Protein AF-A0A9D8JW98-F1 (afdb_monomer_lite)

Secondary structure (DSSP, 8-state):
---HHHHHHHHHHHHHHHHHHHHTS-HHHHHHHT--HHHHHHHHHHHHHHTTS-SBSSSSSB--SS-HHHHHHHHHHHHH--SHHHHHHHHHHHHHHHHHHHHHHHHHHHHHHHTTT-HHHHHHHHHHHHHHHHH-GGGS---S----HHHHHHHHHHHHHTTS--

Radius of gyration: 19.13 Å; chains: 1; bounding box: 44×34×54 Å

Structure (mmCIF, N/CA/C/O backbone):
data_AF-A0A9D8JW98-F1
#
_entry.id   AF-A0A9D8JW98-F1
#
loop_
_atom_site.group_PDB
_atom_site.id
_atom_site.type_symbol
_atom_site.label_atom_id
_atom_site.label_alt_id
_atom_site.label_comp_id
_atom_site.label_asym_id
_atom_site.label_entity_id
_atom_site.label_seq_id
_atom_site.pdbx_PDB_ins_code
_atom_site.Cartn_x
_atom_site.Cartn_y
_atom_site.Cartn_z
_atom_site.occupancy
_atom_site.B_iso_or_equiv
_atom_site.auth_seq_id
_atom_site.auth_comp_id
_atom_site.auth_asym_id
_atom_site.auth_atom_id
_atom_site.pdbx_PDB_model_num
ATOM 1 N N . MET A 1 1 ? 13.557 -6.514 -30.777 1.00 49.72 1 MET A N 1
ATOM 2 C CA . MET A 1 1 ? 13.916 -5.290 -30.025 1.00 49.72 1 MET A CA 1
ATOM 3 C C . MET A 1 1 ? 12.660 -4.791 -29.315 1.00 49.72 1 MET A C 1
ATOM 5 O O . MET A 1 1 ? 11.703 -4.452 -29.993 1.00 49.72 1 MET A O 1
ATOM 9 N N . ILE A 1 2 ? 12.585 -4.893 -27.983 1.00 62.34 2 ILE A N 1
ATOM 10 C CA . ILE A 1 2 ? 11.394 -4.503 -27.200 1.00 62.34 2 ILE A CA 1
ATOM 11 C C . ILE A 1 2 ? 11.375 -2.975 -27.048 1.00 62.34 2 ILE A C 1
ATOM 13 O O . ILE A 1 2 ? 12.397 -2.411 -26.657 1.00 62.34 2 ILE A O 1
ATOM 17 N N . ASP A 1 3 ? 10.237 -2.335 -27.344 1.00 84.25 3 ASP A N 1
ATOM 18 C CA . ASP A 1 3 ? 10.025 -0.891 -27.152 1.00 84.25 3 ASP A CA 1
ATOM 19 C C . ASP A 1 3 ? 10.252 -0.464 -25.689 1.00 84.25 3 ASP A C 1
ATOM 21 O O . ASP A 1 3 ? 9.963 -1.207 -24.751 1.00 84.25 3 ASP A O 1
ATOM 25 N N . GLU A 1 4 ? 10.763 0.745 -25.479 1.00 74.44 4 GLU A N 1
ATOM 26 C CA . GLU A 1 4 ? 11.108 1.252 -24.148 1.00 74.44 4 GLU A CA 1
ATOM 27 C C . GLU A 1 4 ? 9.879 1.355 -23.245 1.00 74.44 4 GLU A C 1
ATOM 29 O O . GLU A 1 4 ? 9.929 0.911 -22.100 1.00 74.44 4 GLU A O 1
ATOM 34 N N . ARG A 1 5 ? 8.730 1.814 -23.759 1.00 81.31 5 ARG A N 1
ATOM 35 C CA . ARG A 1 5 ? 7.487 1.846 -22.965 1.00 81.31 5 ARG A CA 1
ATOM 36 C C . ARG A 1 5 ? 7.083 0.450 -22.501 1.00 81.31 5 ARG A C 1
ATOM 38 O O . ARG A 1 5 ? 6.612 0.274 -21.378 1.00 81.31 5 ARG A O 1
ATOM 45 N N . ARG A 1 6 ? 7.336 -0.559 -23.337 1.00 87.94 6 ARG A N 1
ATOM 46 C CA . ARG A 1 6 ? 7.079 -1.961 -23.006 1.00 87.94 6 ARG A CA 1
ATOM 47 C C . ARG A 1 6 ? 8.012 -2.471 -21.903 1.00 87.94 6 ARG A C 1
ATOM 49 O O . ARG A 1 6 ? 7.551 -3.226 -21.056 1.00 87.94 6 ARG A O 1
ATOM 56 N N . LYS A 1 7 ? 9.276 -2.032 -21.840 1.00 86.81 7 LYS A N 1
ATOM 57 C CA . LYS A 1 7 ? 10.196 -2.394 -20.739 1.00 86.81 7 LYS A CA 1
ATOM 58 C C . LYS A 1 7 ? 9.737 -1.840 -19.389 1.00 86.81 7 LYS A C 1
ATOM 60 O O . LYS A 1 7 ? 9.754 -2.570 -18.402 1.00 86.81 7 LYS A O 1
ATOM 65 N N . TRP A 1 8 ? 9.279 -0.587 -19.358 1.00 86.12 8 TRP A N 1
ATOM 66 C CA . TRP A 1 8 ? 8.715 0.021 -18.146 1.00 86.12 8 TRP A CA 1
ATOM 67 C C . TRP A 1 8 ? 7.493 -0.749 -17.654 1.00 86.12 8 TRP A C 1
ATOM 69 O O . TRP A 1 8 ? 7.434 -1.128 -16.486 1.00 86.12 8 TRP A O 1
ATOM 79 N N . GLY A 1 9 ? 6.563 -1.039 -18.569 1.00 91.06 9 GLY A N 1
ATOM 80 C CA . GLY A 1 9 ? 5.372 -1.823 -18.258 1.00 91.06 9 GLY A CA 1
ATOM 81 C C . GLY A 1 9 ? 5.709 -3.205 -17.698 1.00 91.06 9 GLY A C 1
ATOM 82 O O . GLY A 1 9 ? 5.101 -3.621 -16.720 1.00 91.06 9 GLY A O 1
ATOM 83 N N . VAL A 1 10 ? 6.715 -3.889 -18.254 1.00 93.25 10 VAL A N 1
ATOM 84 C CA . VAL A 1 10 ? 7.159 -5.203 -17.758 1.00 93.25 10 VAL A CA 1
ATOM 85 C C . VAL A 1 10 ? 7.738 -5.117 -16.345 1.00 93.25 10 VAL A C 1
ATOM 87 O O . VAL A 1 10 ? 7.376 -5.937 -15.507 1.00 93.25 10 VAL A O 1
ATOM 90 N N . ILE A 1 11 ? 8.598 -4.137 -16.052 1.00 91.19 11 ILE A N 1
ATOM 91 C CA . ILE A 1 11 ? 9.191 -3.976 -14.711 1.00 91.19 11 ILE A CA 1
ATOM 92 C C . ILE A 1 11 ? 8.119 -3.646 -13.672 1.00 91.19 11 ILE A C 1
ATOM 94 O O . ILE A 1 11 ? 8.107 -4.241 -12.597 1.00 91.19 11 ILE A O 1
ATOM 98 N N . ILE A 1 12 ? 7.195 -2.746 -14.011 1.00 92.88 12 ILE A N 1
ATOM 99 C CA . ILE A 1 12 ? 6.061 -2.388 -13.157 1.00 92.88 12 ILE A CA 1
ATOM 100 C C . ILE A 1 12 ? 5.175 -3.608 -12.899 1.00 92.88 12 ILE A C 1
ATOM 102 O O . ILE A 1 12 ? 4.890 -3.922 -11.746 1.00 92.88 12 ILE A O 1
ATOM 106 N N . ALA A 1 13 ? 4.780 -4.327 -13.953 1.00 94.31 13 ALA A N 1
ATOM 107 C CA . ALA A 1 13 ? 3.923 -5.499 -13.832 1.00 94.31 13 ALA A CA 1
ATOM 108 C C . ALA A 1 13 ? 4.589 -6.606 -13.007 1.00 94.31 13 ALA A C 1
ATOM 110 O O . ALA A 1 13 ? 3.947 -7.186 -12.136 1.00 94.31 13 ALA A O 1
ATOM 111 N N . ALA A 1 14 ? 5.879 -6.868 -13.230 1.00 94.56 14 ALA A N 1
ATOM 112 C CA . ALA A 1 14 ? 6.632 -7.852 -12.462 1.00 94.56 14 ALA A CA 1
ATOM 113 C C . ALA A 1 14 ? 6.787 -7.435 -10.989 1.00 94.56 14 ALA A C 1
ATOM 115 O O . ALA A 1 14 ? 6.555 -8.247 -10.097 1.00 94.56 14 ALA A O 1
ATOM 116 N N . GLY A 1 15 ? 7.123 -6.169 -10.718 1.00 91.44 15 GLY A N 1
ATOM 117 C CA . GLY A 1 15 ? 7.254 -5.644 -9.356 1.00 91.44 15 GLY A CA 1
ATOM 118 C C . GLY A 1 15 ? 5.934 -5.647 -8.581 1.00 91.44 15 GLY A C 1
ATOM 119 O O . GLY A 1 15 ? 5.926 -5.970 -7.390 1.00 91.44 15 GLY A O 1
ATOM 120 N N . LEU A 1 16 ? 4.821 -5.344 -9.260 1.00 93.88 16 LEU A N 1
ATOM 121 C CA . LEU A 1 16 ? 3.474 -5.457 -8.705 1.00 93.88 16 LEU A CA 1
ATOM 122 C C . LEU A 1 16 ? 3.119 -6.922 -8.438 1.00 93.88 16 LEU A C 1
ATOM 124 O O . LEU A 1 16 ? 2.692 -7.245 -7.337 1.00 93.88 16 LEU A O 1
ATOM 128 N N . ALA A 1 17 ? 3.337 -7.814 -9.408 1.00 94.94 17 ALA A N 1
ATOM 129 C CA . ALA A 1 17 ? 3.010 -9.232 -9.277 1.00 94.94 17 ALA A CA 1
ATOM 130 C C . ALA A 1 17 ? 3.720 -9.875 -8.080 1.00 94.94 17 ALA A C 1
ATOM 132 O O . ALA A 1 17 ? 3.074 -10.548 -7.285 1.00 94.94 17 ALA A O 1
ATOM 133 N N . VAL A 1 18 ? 5.020 -9.614 -7.898 1.00 92.19 18 VAL A N 1
ATOM 134 C CA . VAL A 1 18 ? 5.777 -10.118 -6.739 1.00 92.19 18 VAL A CA 1
ATOM 135 C C . VAL A 1 18 ? 5.163 -9.639 -5.421 1.00 92.19 18 VAL A C 1
ATOM 137 O O . VAL A 1 18 ? 4.968 -10.439 -4.509 1.00 92.19 18 VAL A O 1
ATOM 140 N N . ARG A 1 19 ? 4.808 -8.354 -5.316 1.00 90.62 19 ARG A N 1
ATOM 141 C CA . ARG A 1 19 ? 4.200 -7.804 -4.095 1.00 90.62 19 ARG A CA 1
ATOM 142 C C . ARG A 1 19 ? 2.800 -8.333 -3.842 1.00 90.62 19 ARG A C 1
ATOM 144 O O . ARG A 1 19 ? 2.470 -8.585 -2.693 1.00 90.62 19 ARG A O 1
ATOM 151 N N . LEU A 1 20 ? 1.998 -8.527 -4.886 1.00 94.25 20 LEU A N 1
ATOM 152 C CA . LEU A 1 20 ? 0.676 -9.135 -4.754 1.00 94.25 20 LEU A CA 1
ATOM 153 C C . LEU A 1 20 ? 0.784 -10.596 -4.314 1.00 94.25 20 LEU A C 1
ATOM 155 O O . LEU A 1 20 ? 0.025 -11.017 -3.454 1.00 94.25 20 LEU A O 1
ATOM 159 N N . ILE A 1 21 ? 1.758 -11.352 -4.828 1.00 93.94 21 ILE A N 1
ATOM 160 C CA . ILE A 1 21 ? 2.016 -12.717 -4.351 1.00 93.94 21 ILE A CA 1
ATOM 161 C C . ILE A 1 21 ? 2.336 -12.699 -2.853 1.00 93.94 21 ILE A C 1
ATOM 163 O O . ILE A 1 21 ? 1.739 -13.464 -2.104 1.00 93.94 21 ILE A O 1
ATOM 167 N N . ILE A 1 22 ? 3.223 -11.800 -2.408 1.00 91.19 22 ILE A N 1
ATOM 168 C CA . ILE A 1 22 ? 3.567 -11.662 -0.986 1.00 91.19 22 ILE A CA 1
ATOM 169 C C . ILE A 1 22 ? 2.342 -11.246 -0.169 1.00 91.19 22 ILE A C 1
ATOM 171 O O . ILE A 1 22 ? 2.027 -11.912 0.807 1.00 91.19 22 ILE A O 1
ATOM 175 N N . ALA A 1 23 ? 1.619 -10.202 -0.585 1.00 92.75 23 ALA A N 1
ATOM 176 C CA . ALA A 1 23 ? 0.467 -9.640 0.123 1.00 92.75 23 ALA A CA 1
ATOM 177 C C . ALA A 1 23 ? -0.669 -10.645 0.357 1.00 92.75 23 ALA A C 1
ATOM 179 O O . ALA A 1 23 ? -1.509 -10.410 1.221 1.00 92.75 23 ALA A O 1
ATOM 180 N N . TRP A 1 24 ? -0.697 -11.746 -0.396 1.00 95.44 24 TRP A N 1
ATOM 181 C CA . TRP A 1 24 ? -1.703 -12.805 -0.315 1.00 95.44 24 TRP A CA 1
ATOM 182 C C . TRP A 1 24 ? -1.170 -14.132 0.246 1.00 95.44 24 TRP A C 1
ATOM 184 O O . TRP A 1 24 ? -1.885 -15.133 0.241 1.00 95.44 24 TRP A O 1
ATOM 194 N N . LEU A 1 25 ? 0.055 -14.147 0.784 1.00 92.94 25 LEU A N 1
ATOM 195 C CA . LEU A 1 25 ? 0.538 -15.255 1.610 1.00 92.94 25 LEU A CA 1
ATOM 196 C C . LEU A 1 25 ? -0.288 -15.379 2.900 1.00 92.94 25 LEU A C 1
ATOM 198 O O . LEU A 1 25 ? -0.854 -14.387 3.355 1.00 92.94 25 LEU A O 1
ATOM 202 N N . PRO A 1 26 ? -0.337 -16.565 3.534 1.00 90.94 26 PRO A N 1
ATOM 203 C CA . PRO A 1 26 ? -1.051 -16.740 4.793 1.00 90.94 26 PRO A CA 1
ATOM 204 C C . PRO A 1 26 ? -0.634 -15.698 5.835 1.00 90.94 26 PRO A C 1
ATOM 206 O O . PRO A 1 26 ? 0.556 -15.421 6.001 1.00 90.94 26 PRO A O 1
ATOM 209 N N . VAL A 1 27 ? -1.603 -15.161 6.581 1.00 85.44 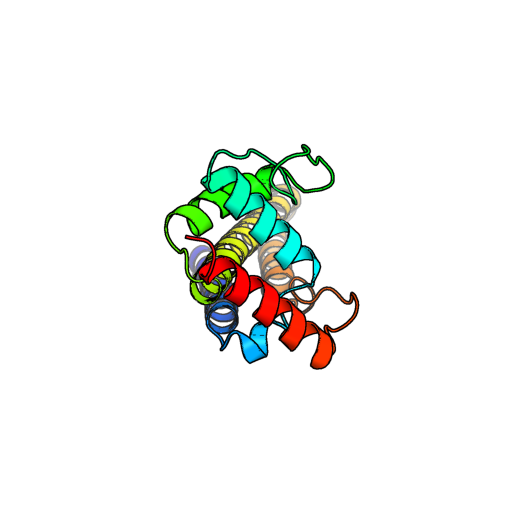27 VAL A N 1
ATOM 210 C CA . VAL A 1 27 ? -1.348 -14.136 7.608 1.00 85.44 27 VAL A CA 1
ATOM 211 C C . VAL A 1 27 ? -0.324 -14.617 8.646 1.00 85.44 27 VAL A C 1
ATOM 213 O O . VAL A 1 27 ? 0.522 -13.845 9.081 1.00 85.44 27 VAL A O 1
ATOM 216 N N . THR A 1 28 ? -0.294 -15.917 8.948 1.00 83.75 28 THR A N 1
ATOM 217 C CA . THR A 1 28 ? 0.723 -16.550 9.810 1.00 83.75 28 TH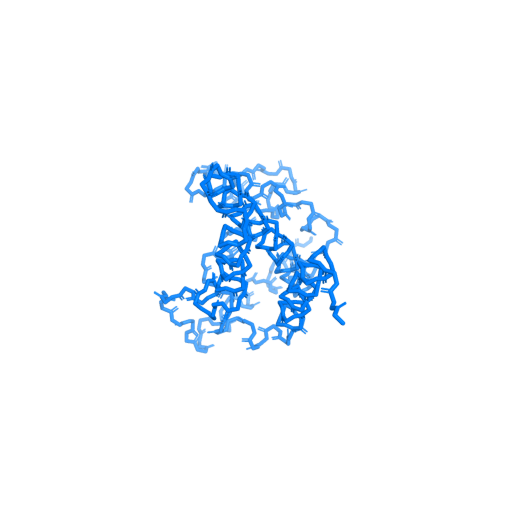R A CA 1
ATOM 218 C C . THR A 1 28 ? 2.156 -16.390 9.300 1.00 83.75 28 THR A C 1
ATOM 220 O O . THR A 1 28 ? 3.092 -16.401 10.088 1.00 83.75 28 THR A O 1
ATOM 223 N N . THR A 1 29 ? 2.348 -16.250 7.989 1.00 85.75 29 THR A N 1
ATOM 224 C CA . THR A 1 29 ? 3.647 -15.957 7.375 1.00 85.75 29 THR A CA 1
ATOM 225 C C . THR A 1 29 ? 3.894 -14.452 7.306 1.00 85.75 29 THR A C 1
ATOM 227 O O . THR A 1 29 ? 5.022 -14.013 7.530 1.00 85.75 29 THR A O 1
ATOM 230 N N . LEU A 1 30 ? 2.849 -13.668 7.021 1.00 86.00 30 LEU A N 1
ATOM 231 C CA . LEU A 1 30 ? 2.923 -12.213 6.884 1.00 86.00 30 LEU A CA 1
ATOM 232 C C . LEU A 1 30 ? 3.290 -11.505 8.187 1.00 86.00 30 LEU A C 1
ATOM 234 O O . LEU A 1 30 ? 4.109 -10.594 8.148 1.00 86.00 30 LEU A O 1
ATOM 238 N N . ILE A 1 31 ? 2.711 -11.912 9.319 1.00 84.44 31 ILE A N 1
ATOM 239 C CA . ILE A 1 31 ? 2.958 -11.284 10.626 1.00 84.44 31 ILE A CA 1
ATOM 240 C C . ILE A 1 31 ? 4.460 -11.242 10.962 1.00 84.44 31 ILE A C 1
ATOM 242 O O . ILE A 1 31 ? 4.988 -10.150 11.125 1.00 84.44 31 ILE A O 1
ATOM 246 N N . PRO A 1 32 ? 5.194 -12.369 10.979 1.00 80.12 32 PRO A N 1
ATOM 247 C CA . PRO A 1 32 ? 6.607 -12.342 11.362 1.00 80.12 32 PRO A CA 1
ATOM 248 C C . PRO A 1 32 ? 7.560 -11.747 10.308 1.00 80.12 32 PRO A C 1
ATOM 250 O O . PRO A 1 32 ? 8.701 -11.426 10.639 1.00 80.12 32 PRO A O 1
ATOM 253 N N . HIS A 1 33 ? 7.146 -11.620 9.040 1.00 79.56 33 HIS A N 1
ATOM 254 C CA . HIS A 1 33 ? 8.070 -11.293 7.938 1.00 79.56 33 HIS A CA 1
ATOM 255 C C . HIS A 1 33 ? 7.743 -10.016 7.161 1.00 79.56 33 HIS A C 1
ATOM 257 O O . HIS A 1 33 ? 8.575 -9.559 6.376 1.00 79.56 33 HIS A O 1
ATOM 263 N N . THR A 1 34 ? 6.528 -9.485 7.268 1.00 82.00 34 THR A N 1
ATOM 264 C CA . THR A 1 34 ? 6.036 -8.436 6.356 1.00 82.00 34 THR A CA 1
ATOM 265 C C . THR A 1 34 ? 5.197 -7.378 7.061 1.00 82.00 34 THR A C 1
ATOM 267 O O . THR A 1 34 ? 5.285 -6.210 6.695 1.00 82.00 34 THR A O 1
ATOM 270 N N . LEU A 1 35 ? 4.394 -7.750 8.059 1.00 82.44 35 LEU A N 1
ATOM 271 C CA . LEU A 1 35 ? 3.624 -6.796 8.853 1.00 82.44 35 LEU A CA 1
ATOM 272 C C . LEU A 1 35 ? 4.446 -6.360 10.072 1.00 82.44 35 LEU A C 1
ATOM 274 O O . LEU A 1 35 ? 4.664 -7.174 10.963 1.00 82.44 35 LEU A O 1
ATOM 278 N N . PRO A 1 36 ? 4.895 -5.097 10.148 1.00 80.31 36 PRO A N 1
ATOM 279 C CA . PRO A 1 36 ? 5.526 -4.592 11.361 1.00 80.31 36 PRO A CA 1
ATOM 280 C C . PRO A 1 36 ? 4.494 -4.465 12.488 1.00 80.31 36 PRO A C 1
ATOM 282 O O . PRO A 1 36 ? 3.315 -4.226 12.218 1.00 80.31 36 PRO A O 1
ATOM 285 N N . ASP A 1 37 ? 4.940 -4.523 13.744 1.00 76.31 37 ASP A N 1
ATOM 286 C CA . ASP A 1 37 ? 4.073 -4.345 14.922 1.00 76.31 37 ASP A CA 1
ATOM 287 C C . ASP A 1 37 ? 3.231 -3.065 14.861 1.00 76.31 37 ASP A C 1
ATOM 289 O O . ASP A 1 37 ? 2.035 -3.059 15.171 1.00 76.31 37 ASP A O 1
ATOM 293 N N . ASP A 1 38 ? 3.830 -1.981 14.370 1.00 81.94 38 ASP A N 1
ATOM 294 C CA . ASP A 1 38 ? 3.156 -0.694 14.232 1.00 81.94 38 ASP A CA 1
ATOM 295 C C . ASP A 1 38 ? 1.952 -0.759 13.279 1.00 81.94 38 ASP A C 1
ATOM 297 O O . ASP A 1 38 ? 1.014 0.025 13.433 1.00 81.94 38 ASP A O 1
ATOM 301 N N . ALA A 1 39 ? 1.903 -1.706 12.331 1.00 87.44 39 ALA A N 1
ATOM 302 C CA . ALA A 1 39 ? 0.759 -1.869 11.431 1.00 87.44 39 ALA A CA 1
ATOM 303 C C . ALA A 1 39 ? -0.540 -2.139 12.206 1.00 87.44 39 ALA A C 1
ATOM 305 O O . ALA A 1 39 ? -1.595 -1.617 11.840 1.00 87.44 39 ALA A O 1
ATOM 306 N N . PHE A 1 40 ? -0.473 -2.870 13.322 1.00 87.94 40 PHE A N 1
ATOM 307 C CA . PHE A 1 40 ? -1.649 -3.151 14.144 1.00 87.94 40 PHE A CA 1
ATOM 308 C C . PHE A 1 40 ? -2.186 -1.900 14.841 1.00 87.94 40 PHE A C 1
ATOM 310 O O . PHE A 1 40 ? -3.400 -1.760 14.992 1.00 87.94 40 PHE A O 1
ATOM 317 N N . ILE A 1 41 ? -1.314 -0.949 15.193 1.00 88.62 41 ILE A N 1
ATOM 318 C CA . ILE A 1 41 ? -1.742 0.358 15.709 1.00 88.62 41 ILE A CA 1
ATOM 319 C C . ILE A 1 41 ? -2.553 1.096 14.638 1.00 88.62 41 ILE A C 1
ATOM 321 O O . ILE A 1 41 ? -3.634 1.614 14.929 1.00 88.62 41 ILE A O 1
ATOM 325 N N . TYR A 1 42 ? -2.092 1.077 13.383 1.00 92.25 42 TYR A N 1
ATOM 326 C CA . TYR A 1 42 ? -2.845 1.648 12.265 1.00 92.25 42 TYR A CA 1
ATOM 327 C C . TYR A 1 42 ? -4.178 0.937 12.034 1.00 92.25 42 TYR A C 1
ATOM 329 O O . TYR A 1 42 ? -5.166 1.611 11.760 1.00 92.25 42 TYR A O 1
ATOM 337 N N . PHE A 1 43 ? -4.240 -0.389 12.176 1.00 92.94 43 PHE A N 1
ATOM 338 C CA . PHE A 1 43 ? -5.482 -1.150 11.998 1.00 92.94 43 PHE A CA 1
ATOM 339 C C . PHE A 1 43 ? -6.544 -0.767 13.032 1.00 92.94 43 PHE A C 1
ATOM 341 O O . PHE A 1 43 ? -7.709 -0.581 12.679 1.00 92.94 43 PHE A O 1
ATOM 348 N N . VAL A 1 44 ? -6.145 -0.586 14.296 1.00 91.88 44 VAL A N 1
ATOM 349 C CA . VAL A 1 44 ? -7.048 -0.126 15.363 1.00 91.88 44 VAL A CA 1
ATOM 350 C C . VAL A 1 44 ? -7.545 1.292 15.081 1.00 91.88 44 VAL A C 1
ATOM 352 O O . VAL A 1 44 ? -8.752 1.528 15.076 1.00 91.88 44 VAL A O 1
ATOM 355 N N . ILE A 1 45 ? -6.637 2.226 14.777 1.00 93.19 45 ILE A N 1
ATOM 356 C CA . ILE A 1 45 ? -7.001 3.620 14.479 1.00 93.19 45 ILE A CA 1
ATOM 357 C C . ILE A 1 45 ? -7.935 3.685 13.264 1.00 93.19 45 ILE A C 1
ATOM 359 O O . ILE A 1 45 ? -8.950 4.376 13.293 1.00 93.19 45 ILE A O 1
ATOM 363 N N . ALA A 1 46 ? -7.632 2.937 12.205 1.00 94.31 46 ALA A N 1
ATOM 364 C CA . ALA A 1 46 ? -8.436 2.877 10.992 1.00 94.31 46 ALA A CA 1
ATOM 365 C C . ALA A 1 46 ? -9.846 2.329 11.248 1.00 94.31 46 ALA A C 1
ATOM 367 O O . ALA A 1 46 ? -10.820 2.887 10.740 1.00 94.31 46 ALA A O 1
ATOM 368 N N . ARG A 1 47 ? -9.966 1.282 12.075 1.00 93.00 47 ARG A N 1
ATOM 369 C CA . ARG A 1 47 ? -11.255 0.735 12.521 1.00 93.00 47 ARG A CA 1
ATOM 370 C C . ARG A 1 47 ? -12.054 1.768 13.317 1.00 93.00 47 ARG A C 1
ATOM 372 O O . ARG A 1 47 ? -13.238 1.948 13.048 1.00 93.00 47 ARG A O 1
ATOM 379 N N . ASN A 1 48 ? -11.414 2.486 14.237 1.00 94.00 48 ASN A N 1
ATOM 380 C CA . ASN A 1 48 ? -12.067 3.522 15.041 1.00 94.00 48 ASN A CA 1
ATOM 381 C C . ASN A 1 48 ? -12.540 4.706 14.184 1.00 94.00 48 ASN A C 1
ATOM 383 O O . ASN A 1 48 ? -13.675 5.161 14.335 1.00 94.00 48 ASN A O 1
ATOM 387 N N . ILE A 1 49 ? -11.732 5.141 13.211 1.00 94.50 49 ILE A N 1
ATOM 388 C CA . ILE A 1 49 ? -12.139 6.145 12.219 1.00 94.50 49 ILE A CA 1
ATOM 389 C C . ILE A 1 49 ? -13.351 5.641 11.422 1.00 94.50 49 ILE A C 1
ATOM 391 O O . ILE A 1 49 ? -14.341 6.361 11.296 1.00 94.50 49 ILE A O 1
ATOM 395 N N . ALA A 1 50 ? -13.310 4.401 10.925 1.00 94.00 50 ALA A N 1
ATOM 396 C CA . ALA A 1 50 ? -14.404 3.786 10.170 1.00 94.00 50 ALA A CA 1
ATOM 397 C C . ALA A 1 50 ? -15.699 3.613 10.988 1.00 94.00 50 ALA A C 1
ATOM 399 O O . ALA A 1 50 ? -16.793 3.616 10.418 1.00 94.00 50 ALA A O 1
ATOM 400 N N . ALA A 1 51 ? -15.581 3.474 12.310 1.00 92.69 51 ALA A N 1
ATOM 401 C CA . ALA A 1 51 ? -16.692 3.411 13.256 1.00 92.69 51 ALA A CA 1
ATOM 402 C C . ALA A 1 51 ? -17.219 4.797 13.680 1.00 92.69 51 ALA A C 1
ATOM 404 O O . ALA A 1 51 ? -18.199 4.876 14.415 1.00 92.69 51 ALA A O 1
ATOM 405 N N . GLY A 1 52 ? -16.593 5.891 13.231 1.00 93.69 52 GLY A N 1
ATOM 406 C CA . GLY A 1 52 ? -16.976 7.255 13.607 1.00 93.69 52 GLY A CA 1
ATOM 407 C C . GLY A 1 52 ? -16.451 7.711 14.973 1.00 93.69 52 GLY A C 1
ATOM 408 O O . GLY A 1 52 ? -16.803 8.798 15.420 1.00 93.69 52 GLY A O 1
ATOM 409 N N . LEU A 1 53 ? -15.575 6.931 15.616 1.00 92.50 53 LEU A N 1
ATOM 410 C CA . LEU A 1 53 ? -14.926 7.268 16.893 1.00 92.50 53 LEU A CA 1
ATOM 411 C C . LEU A 1 53 ? -13.734 8.227 16.719 1.00 92.50 53 LEU A C 1
ATOM 413 O O . LEU A 1 53 ? -13.090 8.618 17.691 1.00 92.50 53 LEU A O 1
ATOM 417 N N . GLY A 1 54 ? -13.423 8.599 15.475 1.00 92.62 54 GLY A N 1
ATOM 418 C CA . GLY A 1 54 ? -12.293 9.455 15.134 1.00 92.62 54 GLY A CA 1
ATOM 419 C C . GLY A 1 54 ? -10.945 8.742 15.242 1.00 92.62 54 GLY A C 1
ATOM 420 O O . GLY A 1 54 ? -10.857 7.521 15.358 1.00 92.62 54 GLY A O 1
ATOM 421 N N . ALA A 1 55 ? -9.869 9.524 15.165 1.00 93.81 55 ALA A N 1
ATOM 422 C CA . ALA A 1 55 ? -8.506 9.022 15.273 1.00 93.81 55 ALA A CA 1
ATOM 423 C C . ALA A 1 55 ? -8.144 8.740 16.738 1.00 93.81 55 ALA A C 1
ATOM 425 O O . ALA A 1 55 ? -7.522 9.564 17.406 1.00 93.81 55 ALA A O 1
ATOM 426 N N . THR A 1 56 ? -8.568 7.587 17.243 1.00 93.25 56 THR A N 1
ATOM 427 C CA . THR A 1 56 ? -8.377 7.151 18.631 1.00 93.25 56 THR A CA 1
ATOM 428 C C . THR A 1 56 ? -7.804 5.737 18.654 1.00 93.25 56 THR A C 1
ATOM 430 O O . THR A 1 56 ? -7.998 4.967 17.713 1.00 93.25 56 THR A O 1
ATOM 433 N N . PHE A 1 57 ? -7.089 5.377 19.721 1.00 88.56 57 PHE A N 1
ATOM 434 C CA . PHE A 1 57 ? -6.646 3.991 19.937 1.00 88.56 57 PHE A CA 1
ATOM 435 C C . PHE A 1 57 ? -7.583 3.252 20.900 1.00 88.56 57 PHE A C 1
ATOM 437 O O . PHE A 1 57 ? -7.964 2.115 20.651 1.00 88.56 57 PHE A O 1
ATOM 444 N N . ASP A 1 58 ? -8.003 3.931 21.967 1.00 88.00 58 ASP A N 1
ATOM 445 C CA . ASP A 1 58 ? -8.916 3.432 23.001 1.00 88.00 58 ASP A CA 1
ATOM 446 C C . ASP A 1 58 ? -10.400 3.735 22.713 1.00 88.00 58 ASP A C 1
ATOM 448 O O . ASP A 1 58 ? -11.262 3.390 23.515 1.00 88.00 58 ASP A O 1
ATOM 452 N N . GLY A 1 59 ? -10.707 4.403 21.595 1.00 88.38 59 GLY A N 1
ATOM 453 C CA . GLY A 1 59 ? -12.063 4.844 21.257 1.00 88.38 59 GLY A CA 1
ATOM 454 C C . GLY A 1 59 ? -12.506 6.144 21.938 1.00 88.38 59 GLY A C 1
ATOM 455 O O . GLY A 1 59 ? -13.600 6.622 21.651 1.00 88.38 59 GLY A O 1
ATOM 456 N N . VAL A 1 60 ? -11.686 6.732 22.820 1.00 89.81 60 VAL A N 1
ATOM 457 C CA . VAL A 1 60 ? -12.081 7.870 23.669 1.00 89.81 60 VAL A CA 1
ATOM 458 C C . VAL A 1 60 ? -11.174 9.074 23.457 1.00 89.81 60 VAL A C 1
ATOM 460 O O . VAL A 1 60 ? -11.656 10.186 23.239 1.00 89.81 60 VAL A O 1
ATOM 463 N N . LYS A 1 61 ? -9.855 8.884 23.533 1.00 90.62 61 LYS A N 1
ATOM 464 C CA . LYS A 1 61 ? -8.886 9.979 23.467 1.00 90.62 61 LYS A CA 1
ATOM 465 C C . LYS A 1 61 ? -8.325 10.117 22.052 1.00 90.62 61 LYS A C 1
ATOM 467 O O . LYS A 1 61 ? -7.778 9.143 21.524 1.00 90.62 61 LYS A O 1
ATOM 472 N N . PRO A 1 62 ? -8.395 11.317 21.443 1.00 91.06 62 PRO A N 1
ATOM 473 C CA . PRO A 1 62 ? -7.728 11.579 20.175 1.00 91.06 62 PRO A CA 1
ATOM 474 C C . PRO A 1 62 ? -6.224 11.311 20.274 1.00 91.06 62 PRO A C 1
ATOM 476 O O . PRO A 1 62 ? -5.573 11.725 21.234 1.00 91.06 62 PRO A O 1
ATOM 479 N N . THR A 1 63 ? -5.675 10.644 19.265 1.00 91.50 63 THR A N 1
ATOM 480 C CA . THR A 1 63 ? -4.233 10.472 19.069 1.00 91.50 63 THR A CA 1
ATOM 481 C C . THR A 1 63 ? -3.774 11.267 17.849 1.00 91.50 63 THR A C 1
ATOM 483 O O . THR A 1 63 ? -4.568 11.604 16.975 1.00 91.50 63 THR A O 1
ATOM 486 N N . ASN A 1 64 ? -2.488 11.601 17.797 1.00 88.31 64 ASN A N 1
ATOM 487 C CA . ASN A 1 64 ? -1.836 12.275 16.672 1.00 88.31 64 ASN A CA 1
ATOM 488 C C . ASN A 1 64 ? -0.482 11.639 16.297 1.00 88.31 64 ASN A C 1
ATOM 490 O O . ASN A 1 64 ? 0.173 12.103 15.369 1.00 88.31 64 ASN A O 1
ATOM 494 N N . GLY A 1 65 ? -0.068 10.570 16.988 1.00 86.50 65 GLY A N 1
ATOM 495 C CA . GLY A 1 65 ? 1.213 9.884 16.786 1.00 86.50 65 GLY A CA 1
ATOM 496 C C . GLY A 1 65 ? 1.212 8.892 15.620 1.00 86.50 65 GLY A C 1
ATOM 497 O O . GLY A 1 65 ? 1.762 7.805 15.747 1.00 86.50 65 GLY A O 1
ATOM 498 N N . PHE A 1 66 ? 0.543 9.215 14.515 1.00 90.06 66 PHE A N 1
ATOM 499 C CA . PHE A 1 66 ? 0.417 8.351 13.338 1.00 90.06 66 PHE A CA 1
ATOM 500 C C . PHE A 1 66 ? 0.425 9.188 12.056 1.00 90.06 66 PHE A C 1
ATOM 502 O O . PHE A 1 66 ? 0.196 10.394 12.097 1.00 90.06 66 PHE A O 1
ATOM 509 N N . HIS A 1 67 ? 0.650 8.555 10.904 1.00 92.81 67 HIS A N 1
ATOM 510 C CA . HIS A 1 67 ? 0.589 9.219 9.600 1.00 92.81 67 HIS A CA 1
ATOM 511 C C . HIS A 1 67 ? -0.873 9.389 9.142 1.00 92.81 67 HIS A C 1
ATOM 513 O O . HIS A 1 67 ? -1.499 8.392 8.757 1.00 92.81 67 HIS A O 1
ATOM 519 N N . PRO A 1 68 ? 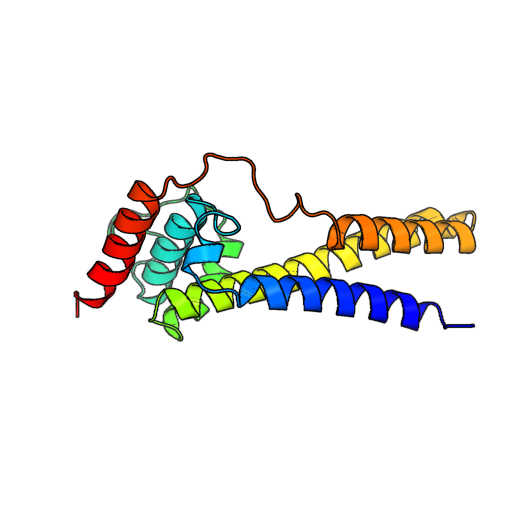-1.438 10.617 9.123 1.00 93.00 68 PRO A N 1
ATOM 520 C CA . PRO A 1 68 ? -2.880 10.792 8.945 1.00 93.00 68 PRO A CA 1
ATOM 521 C C . PRO A 1 68 ? -3.391 10.353 7.577 1.00 93.00 68 PRO A C 1
ATOM 523 O O . PRO A 1 68 ? -4.427 9.699 7.486 1.00 93.00 68 PRO A O 1
ATOM 526 N N . LEU A 1 69 ? -2.635 10.652 6.515 1.00 94.12 69 LEU A N 1
ATOM 527 C CA . LEU A 1 69 ? -2.995 10.258 5.154 1.00 94.12 69 LEU A CA 1
ATOM 528 C C . LEU A 1 69 ? -3.108 8.735 5.021 1.00 94.12 69 LEU A C 1
ATOM 530 O O . LEU A 1 69 ? -4.067 8.241 4.439 1.00 94.12 69 LEU A O 1
ATOM 534 N N . TRP A 1 70 ? -2.158 7.993 5.592 1.00 94.56 70 TRP A N 1
ATOM 535 C CA . TRP A 1 70 ? -2.168 6.535 5.529 1.00 94.56 70 TRP A CA 1
ATOM 536 C C . TRP A 1 70 ? -3.354 5.942 6.294 1.00 94.56 70 TRP A C 1
ATOM 538 O O . TRP A 1 70 ? -4.081 5.122 5.741 1.00 94.56 70 TRP A O 1
ATOM 548 N N . ALA A 1 71 ? -3.612 6.410 7.519 1.00 93.38 71 ALA A N 1
ATOM 549 C CA . ALA A 1 71 ? -4.755 5.953 8.310 1.00 93.38 71 ALA A CA 1
ATOM 550 C C . ALA A 1 71 ? -6.100 6.225 7.613 1.00 93.38 71 ALA A C 1
ATOM 552 O O . ALA A 1 71 ? -6.978 5.364 7.616 1.00 93.38 71 ALA A O 1
ATOM 553 N N . LEU A 1 72 ? -6.251 7.389 6.972 1.00 94.00 72 LEU A N 1
ATOM 554 C CA . LEU A 1 72 ? -7.450 7.724 6.199 1.00 94.00 72 LEU A CA 1
ATOM 555 C C . LEU A 1 72 ? -7.611 6.850 4.953 1.00 94.00 72 LEU A C 1
ATOM 557 O O . LEU A 1 72 ? -8.733 6.480 4.622 1.00 94.00 72 LEU A O 1
ATOM 561 N N . LEU A 1 73 ? -6.516 6.501 4.274 1.00 96.19 73 LEU A N 1
ATOM 562 C CA . LEU A 1 73 ? -6.557 5.626 3.101 1.00 96.19 73 LEU A CA 1
ATOM 563 C C . LEU A 1 73 ? -6.975 4.195 3.451 1.00 96.19 73 LEU A C 1
ATOM 565 O O . LEU A 1 73 ? -7.712 3.575 2.687 1.00 96.19 73 LEU A O 1
ATOM 569 N N . ILE A 1 74 ? -6.534 3.673 4.599 1.00 96.06 74 ILE A N 1
ATOM 570 C CA . ILE A 1 74 ? -6.872 2.307 5.017 1.00 96.06 74 ILE A CA 1
ATOM 571 C C . ILE A 1 74 ? -8.193 2.222 5.799 1.00 96.06 74 ILE A C 1
ATOM 573 O O . ILE A 1 74 ? -8.782 1.149 5.857 1.00 96.06 74 ILE A O 1
ATOM 577 N N . ALA A 1 75 ? -8.708 3.315 6.375 1.00 95.44 75 ALA A N 1
ATOM 578 C CA . ALA A 1 75 ? -9.969 3.304 7.130 1.00 95.44 75 ALA A CA 1
ATOM 579 C C . ALA A 1 75 ? -11.170 2.719 6.349 1.00 95.44 75 ALA A C 1
ATOM 581 O O . ALA A 1 75 ? -11.871 1.870 6.905 1.00 95.44 75 ALA A O 1
ATOM 582 N N . PRO A 1 76 ? -11.396 3.047 5.060 1.00 95.81 76 PRO A N 1
ATOM 583 C CA . PRO A 1 76 ? -12.450 2.414 4.270 1.00 95.81 76 PRO A CA 1
ATOM 584 C C . PRO A 1 76 ? -12.315 0.890 4.178 1.00 95.81 76 PRO A C 1
ATOM 586 O O . PRO A 1 76 ? -13.327 0.196 4.164 1.00 95.81 76 PRO A O 1
ATOM 589 N N . ILE A 1 77 ? -11.093 0.346 4.172 1.00 95.88 77 ILE A N 1
ATOM 590 C CA . ILE A 1 77 ? -10.875 -1.108 4.145 1.00 95.88 77 ILE A CA 1
ATOM 591 C C . ILE A 1 77 ? -11.500 -1.743 5.386 1.00 95.88 77 ILE A C 1
ATOM 593 O O . ILE A 1 77 ? -12.267 -2.690 5.257 1.00 95.88 77 ILE A O 1
ATOM 597 N N . PHE A 1 78 ? -11.276 -1.172 6.570 1.00 92.81 78 PHE A N 1
ATOM 598 C CA . PHE A 1 78 ? -11.851 -1.677 7.823 1.00 92.81 78 PHE A CA 1
ATOM 599 C C . PHE A 1 78 ? -13.365 -1.462 7.939 1.00 92.81 78 PHE A C 1
ATOM 601 O O . PHE A 1 78 ? -14.015 -2.126 8.744 1.00 92.81 78 PHE A O 1
ATOM 608 N N . ARG A 1 79 ? -13.954 -0.583 7.116 1.00 91.25 79 ARG A N 1
ATOM 609 C CA . ARG A 1 79 ? -15.413 -0.455 6.997 1.00 91.25 79 ARG A CA 1
ATOM 610 C C . ARG A 1 79 ? -16.040 -1.613 6.215 1.00 91.25 79 ARG A C 1
ATOM 612 O O . ARG A 1 79 ? -17.148 -2.020 6.552 1.00 91.25 79 ARG A O 1
ATOM 619 N N . PHE A 1 80 ? -15.369 -2.108 5.172 1.00 92.19 80 PHE A N 1
ATOM 620 C CA . PHE A 1 80 ? -15.914 -3.115 4.246 1.00 92.19 80 PHE A CA 1
ATOM 621 C C . PHE A 1 80 ? -15.351 -4.531 4.448 1.00 92.19 80 PHE A C 1
ATOM 623 O O . PHE A 1 80 ? -15.981 -5.500 4.033 1.00 92.19 80 PHE A O 1
ATOM 630 N N . ALA A 1 81 ? -14.200 -4.664 5.105 1.00 90.25 81 ALA A N 1
ATOM 631 C CA . ALA A 1 81 ? -13.560 -5.922 5.469 1.00 90.25 81 ALA A CA 1
ATOM 632 C C . ALA A 1 81 ? -13.410 -5.995 7.001 1.00 90.25 81 ALA A C 1
ATOM 634 O O . ALA A 1 81 ? -12.345 -5.680 7.531 1.00 90.25 81 ALA A O 1
ATOM 635 N N . PRO A 1 82 ? -14.470 -6.387 7.735 1.00 74.94 82 PRO A N 1
ATOM 636 C CA . PRO A 1 82 ? -14.416 -6.474 9.195 1.00 74.94 82 PRO A CA 1
ATOM 637 C C . PRO A 1 82 ? -13.480 -7.591 9.687 1.00 74.94 82 PRO A C 1
ATOM 639 O O . PRO A 1 82 ? -12.908 -7.475 10.768 1.00 74.94 82 PRO A O 1
ATOM 642 N N . ASN A 1 83 ? -13.271 -8.635 8.874 1.00 85.81 83 ASN A N 1
ATOM 643 C CA . ASN A 1 83 ? -12.279 -9.677 9.136 1.00 85.81 83 ASN A CA 1
ATOM 644 C C . ASN A 1 83 ? -10.857 -9.089 9.065 1.00 85.81 83 ASN A C 1
ATOM 646 O O . ASN A 1 83 ? -10.441 -8.589 8.016 1.00 85.81 83 ASN A O 1
ATOM 650 N N . GLY A 1 84 ? -10.109 -9.203 10.167 1.00 83.69 84 GLY A N 1
ATOM 651 C CA . GLY A 1 84 ? -8.738 -8.702 10.285 1.00 83.69 84 GLY A CA 1
ATOM 652 C C . GLY A 1 84 ? -7.764 -9.282 9.257 1.00 83.69 84 GLY A C 1
ATOM 653 O O . GLY A 1 84 ? -6.919 -8.543 8.753 1.00 83.69 84 GLY A O 1
ATOM 654 N N . ASP A 1 85 ? -7.921 -10.552 8.882 1.00 89.31 85 ASP A N 1
ATOM 655 C CA . ASP A 1 85 ? -7.054 -11.201 7.895 1.00 89.31 85 ASP A CA 1
ATOM 656 C C . ASP A 1 85 ? -7.262 -10.574 6.512 1.00 89.31 85 ASP A C 1
ATOM 658 O O . ASP A 1 85 ? -6.315 -10.109 5.876 1.00 89.31 85 ASP A O 1
ATOM 662 N N . LEU A 1 86 ? -8.522 -10.475 6.069 1.00 90.88 86 LEU A N 1
ATOM 663 C CA . LEU A 1 86 ? -8.865 -9.850 4.788 1.00 90.88 86 LEU A CA 1
ATOM 664 C C . LEU A 1 86 ? -8.429 -8.381 4.751 1.00 90.88 86 LEU A C 1
ATOM 666 O O . LEU A 1 86 ? -7.892 -7.925 3.741 1.00 90.88 86 LEU A O 1
ATOM 670 N N . ALA A 1 87 ? -8.623 -7.645 5.847 1.00 92.38 87 ALA A N 1
ATOM 671 C CA . ALA A 1 87 ? -8.165 -6.267 5.948 1.00 92.38 87 ALA A CA 1
ATOM 672 C C . ALA A 1 87 ? -6.640 -6.165 5.779 1.00 92.38 87 ALA A C 1
ATOM 674 O O . ALA A 1 87 ? -6.176 -5.323 5.014 1.00 92.38 87 ALA A O 1
ATOM 675 N N . ALA A 1 88 ? -5.861 -7.052 6.408 1.00 91.38 88 ALA A N 1
ATOM 676 C CA . ALA A 1 88 ? -4.407 -7.078 6.259 1.00 91.38 88 ALA A CA 1
ATOM 677 C C . ALA A 1 88 ? -3.975 -7.310 4.798 1.00 91.38 88 ALA A C 1
ATOM 679 O O . ALA A 1 88 ? -3.144 -6.560 4.280 1.00 91.38 88 ALA A O 1
ATOM 680 N N . HIS A 1 89 ? -4.589 -8.273 4.100 1.00 94.19 89 HIS A N 1
ATOM 681 C CA . HIS A 1 89 ? -4.338 -8.521 2.673 1.00 94.19 89 HIS A CA 1
ATOM 682 C C . HIS A 1 89 ? -4.630 -7.292 1.801 1.00 94.19 89 HIS A C 1
ATOM 684 O O . HIS A 1 89 ? -3.846 -6.933 0.915 1.00 94.19 89 HIS A O 1
ATOM 690 N N . LEU A 1 90 ? -5.754 -6.618 2.055 1.00 95.69 90 LEU A N 1
ATOM 691 C CA . LEU A 1 90 ? -6.159 -5.426 1.312 1.00 95.69 90 LEU A CA 1
ATOM 692 C C . LEU A 1 90 ? -5.239 -4.233 1.594 1.00 95.69 90 LEU A C 1
ATOM 694 O O . LEU A 1 90 ? -4.881 -3.511 0.664 1.00 95.69 90 LEU A O 1
ATOM 698 N N . VAL A 1 91 ? -4.802 -4.048 2.842 1.00 94.88 91 VAL A N 1
ATOM 699 C CA . VAL A 1 91 ? -3.846 -2.992 3.202 1.00 94.88 91 VAL A CA 1
ATOM 700 C C . VAL A 1 91 ? -2.487 -3.231 2.541 1.00 94.88 91 VAL A C 1
ATOM 702 O O . VAL A 1 91 ? -1.922 -2.301 1.964 1.00 94.88 91 VAL A O 1
ATOM 705 N N . LEU A 1 92 ? -1.980 -4.467 2.547 1.00 93.50 92 LEU A N 1
ATOM 706 C CA . LEU A 1 92 ? -0.739 -4.818 1.846 1.00 93.50 92 LEU A CA 1
ATOM 707 C C . LEU A 1 92 ? -0.870 -4.653 0.327 1.00 93.50 92 LEU A C 1
ATOM 709 O O . LEU A 1 92 ? 0.059 -4.185 -0.327 1.00 93.50 92 LEU A O 1
ATOM 713 N N . THR A 1 93 ? -2.037 -4.974 -0.235 1.00 95.88 93 THR A N 1
ATOM 714 C CA . THR A 1 93 ? -2.343 -4.738 -1.654 1.00 95.88 93 THR A CA 1
ATOM 715 C C . THR A 1 93 ? -2.309 -3.244 -1.984 1.00 95.88 93 THR A C 1
ATOM 717 O O . THR A 1 93 ? -1.710 -2.848 -2.984 1.00 95.88 93 THR A O 1
ATOM 720 N N . LEU A 1 94 ? -2.896 -2.399 -1.133 1.00 95.81 94 LEU A N 1
ATOM 721 C CA . LEU A 1 94 ? -2.838 -0.946 -1.292 1.00 95.81 94 LEU A CA 1
ATOM 722 C C . LEU A 1 94 ? -1.394 -0.432 -1.201 1.00 95.81 94 LEU A C 1
ATOM 724 O O . LEU A 1 94 ? -0.970 0.344 -2.057 1.00 95.81 94 LEU A O 1
ATOM 728 N N . GLY A 1 95 ? -0.621 -0.918 -0.225 1.00 93.50 95 GLY A N 1
ATOM 729 C CA . GLY A 1 95 ? 0.808 -0.620 -0.105 1.00 93.50 95 GLY A CA 1
ATOM 730 C C . GLY A 1 95 ? 1.590 -1.002 -1.364 1.00 93.50 95 GLY A C 1
ATOM 731 O O . GLY A 1 95 ? 2.371 -0.203 -1.872 1.00 93.50 95 GLY A O 1
ATOM 732 N N . ALA A 1 96 ? 1.305 -2.170 -1.946 1.00 92.94 96 ALA A N 1
ATOM 733 C CA . ALA A 1 96 ? 1.940 -2.624 -3.180 1.00 92.94 96 ALA A CA 1
ATOM 734 C C . ALA A 1 96 ? 1.668 -1.698 -4.376 1.00 92.94 96 ALA A C 1
ATOM 736 O O . ALA A 1 96 ? 2.562 -1.456 -5.190 1.00 92.94 96 ALA A O 1
ATOM 737 N N . VAL A 1 97 ? 0.450 -1.162 -4.480 1.00 94.75 97 VAL A N 1
ATOM 738 C CA . VAL A 1 97 ? 0.102 -0.168 -5.505 1.00 94.75 97 VAL A CA 1
ATOM 739 C C . VAL A 1 97 ? 0.863 1.136 -5.262 1.00 94.75 97 VAL A C 1
ATOM 741 O O . VAL A 1 97 ? 1.455 1.675 -6.199 1.00 94.75 97 VAL A O 1
ATOM 744 N N . CYS A 1 98 ? 0.901 1.623 -4.019 1.00 94.00 98 CYS A N 1
ATOM 745 C CA . CYS A 1 98 ? 1.649 2.826 -3.651 1.00 94.00 98 CYS A CA 1
ATOM 746 C C . CYS A 1 98 ? 3.149 2.702 -3.965 1.00 94.00 98 CYS A C 1
ATOM 748 O O . CYS A 1 98 ? 3.713 3.620 -4.559 1.00 94.00 98 CYS A O 1
ATOM 750 N N . ASP A 1 99 ? 3.774 1.565 -3.656 1.00 91.00 99 ASP A N 1
ATOM 751 C CA . ASP A 1 99 ? 5.181 1.285 -3.970 1.00 91.00 99 ASP A CA 1
ATOM 752 C C . ASP A 1 99 ? 5.464 1.350 -5.472 1.00 91.00 99 ASP A C 1
ATOM 754 O O . ASP A 1 99 ? 6.465 1.915 -5.915 1.00 91.00 99 ASP A O 1
ATOM 758 N N . VAL A 1 100 ? 4.580 0.768 -6.284 1.00 92.50 100 VAL A N 1
ATOM 759 C CA . VAL A 1 100 ? 4.726 0.770 -7.742 1.00 92.50 100 VAL A CA 1
ATOM 760 C C . VAL A 1 100 ? 4.619 2.184 -8.300 1.00 92.50 100 VAL A C 1
ATOM 762 O O . VAL A 1 100 ? 5.421 2.573 -9.153 1.00 92.50 100 VAL A O 1
ATOM 765 N N . VAL A 1 101 ? 3.677 2.975 -7.784 1.00 93.75 101 VAL A N 1
ATOM 766 C CA . VAL A 1 101 ? 3.544 4.393 -8.135 1.00 93.75 101 VAL A CA 1
ATOM 767 C C . VAL A 1 101 ? 4.795 5.170 -7.718 1.00 93.75 101 VAL A C 1
ATOM 769 O O . VAL A 1 101 ? 5.323 5.936 -8.523 1.00 93.75 101 VAL A O 1
ATOM 772 N N . ALA A 1 102 ? 5.322 4.938 -6.514 1.00 90.62 102 ALA A N 1
ATOM 773 C CA . ALA A 1 102 ? 6.544 5.576 -6.032 1.00 90.62 102 ALA A CA 1
ATOM 774 C C . ALA A 1 102 ? 7.763 5.224 -6.902 1.00 90.62 102 ALA A C 1
ATOM 776 O O . ALA A 1 102 ? 8.504 6.117 -7.315 1.00 90.62 102 ALA A O 1
ATOM 777 N N . GLY A 1 103 ? 7.940 3.946 -7.254 1.00 88.88 103 GLY A N 1
ATOM 778 C CA . GLY A 1 103 ? 9.010 3.494 -8.144 1.00 88.88 103 GLY A CA 1
ATOM 779 C C . GLY A 1 103 ? 8.910 4.100 -9.547 1.00 88.88 103 GLY A C 1
ATOM 780 O O . GLY A 1 103 ? 9.917 4.537 -10.110 1.00 88.88 103 GLY A O 1
ATOM 781 N N . TRP A 1 104 ? 7.694 4.190 -10.094 1.00 92.06 104 TRP A N 1
ATOM 782 C CA . TRP A 1 104 ? 7.440 4.841 -11.380 1.00 92.06 104 TRP A CA 1
ATOM 783 C C . TRP A 1 104 ? 7.754 6.343 -11.344 1.00 92.06 104 TRP A C 1
ATOM 785 O O . TRP A 1 104 ? 8.423 6.851 -12.250 1.00 92.06 104 TRP A O 1
ATOM 795 N N . LEU A 1 105 ? 7.325 7.052 -10.295 1.00 91.62 105 LEU A N 1
ATOM 796 C CA . LEU A 1 105 ? 7.633 8.471 -10.100 1.00 91.62 105 LEU A CA 1
ATOM 797 C C . LEU A 1 105 ? 9.143 8.694 -9.964 1.00 91.62 105 LEU A C 1
ATOM 799 O O . LEU A 1 105 ? 9.695 9.550 -10.654 1.00 91.62 105 LEU A O 1
ATOM 803 N N . GLY A 1 106 ? 9.825 7.885 -9.148 1.00 88.44 106 GLY A N 1
ATOM 804 C CA . GLY A 1 106 ? 11.274 7.957 -8.960 1.00 88.44 106 GLY A CA 1
ATOM 805 C C . GLY A 1 106 ? 12.047 7.770 -10.267 1.00 88.44 106 GLY A C 1
ATOM 806 O O . GLY A 1 106 ? 12.909 8.583 -10.602 1.00 88.44 106 GLY A O 1
ATOM 807 N N . GLY A 1 107 ? 11.686 6.758 -11.061 1.00 86.75 107 GLY A N 1
ATOM 808 C CA . GLY A 1 107 ? 12.252 6.575 -12.399 1.00 86.75 107 GLY A CA 1
ATOM 809 C C . GLY A 1 107 ? 11.957 7.760 -13.327 1.00 86.75 107 GLY A C 1
ATOM 810 O O . GLY A 1 107 ? 12.831 8.197 -14.074 1.00 86.75 107 GLY A O 1
ATOM 811 N N . SER A 1 108 ? 10.744 8.314 -13.275 1.00 85.81 108 SER A N 1
ATOM 812 C CA . SER A 1 108 ? 10.331 9.436 -14.132 1.00 85.81 108 SER A CA 1
ATOM 813 C C . SER A 1 108 ? 11.119 10.716 -13.841 1.00 85.81 108 SER A C 1
ATOM 815 O O . SER A 1 108 ? 11.513 11.414 -14.776 1.00 85.81 108 SER A O 1
ATOM 817 N N . VAL A 1 109 ? 11.413 10.993 -12.566 1.00 88.81 109 VAL A N 1
ATOM 818 C CA . VAL A 1 109 ? 12.245 12.130 -12.141 1.00 88.81 109 VAL A CA 1
ATOM 819 C C . VAL A 1 109 ? 13.658 12.022 -12.720 1.00 88.81 109 VAL A C 1
ATOM 821 O O . VAL A 1 109 ? 14.161 12.984 -13.300 1.00 88.81 109 VAL A O 1
ATOM 824 N N . VAL A 1 110 ? 14.281 10.842 -12.645 1.00 85.88 110 VAL A N 1
ATOM 825 C CA . VAL A 1 110 ? 15.621 10.606 -13.216 1.00 85.88 110 VAL A CA 1
ATOM 826 C C . VAL A 1 110 ? 15.622 10.821 -14.730 1.00 85.88 110 VAL A C 1
ATOM 828 O O . VAL A 1 110 ? 16.528 11.457 -15.271 1.00 85.88 110 VAL A O 1
ATOM 831 N N . GLY A 1 111 ? 14.586 10.343 -15.419 1.00 81.88 111 GLY A N 1
ATOM 832 C CA . GLY A 1 111 ? 14.443 10.521 -16.862 1.00 81.88 111 GLY A CA 1
ATOM 833 C C . GLY A 1 111 ? 14.262 11.983 -17.262 1.00 81.88 111 GLY A C 1
ATOM 834 O O . GLY A 1 111 ? 14.758 12.397 -18.311 1.00 81.88 111 GLY A O 1
ATOM 835 N N . TRP A 1 112 ? 13.589 12.765 -16.415 1.00 81.75 112 TRP A N 1
ATOM 836 C CA . TRP A 1 112 ? 13.381 14.190 -16.631 1.00 81.75 112 TRP A CA 1
ATOM 837 C C . TRP A 1 112 ? 14.673 14.995 -16.478 1.00 81.75 112 TRP A C 1
ATOM 839 O O . TRP A 1 112 ? 14.955 15.807 -17.352 1.00 81.75 112 TRP A O 1
ATOM 849 N N . PHE A 1 113 ? 15.490 14.738 -15.450 1.00 79.19 113 PHE A N 1
ATOM 850 C CA . PHE A 1 113 ? 16.754 15.460 -15.227 1.00 79.19 113 PHE A CA 1
ATOM 851 C C . PHE A 1 113 ? 17.904 14.995 -16.132 1.00 79.19 113 PHE A C 1
ATOM 853 O O . PHE A 1 113 ? 18.633 15.822 -16.667 1.00 79.19 113 PHE A O 1
ATOM 860 N N . GLY A 1 114 ? 18.062 13.689 -16.365 1.00 69.88 114 GLY A N 1
ATOM 861 C CA . GLY A 1 114 ? 19.147 13.174 -17.212 1.00 69.88 114 GLY A CA 1
ATOM 862 C C . GLY A 1 114 ? 18.913 13.386 -18.712 1.00 69.88 114 GLY A C 1
ATOM 863 O O . GLY A 1 114 ? 19.842 13.315 -19.514 1.00 69.88 114 GLY A O 1
ATOM 864 N N . GLY A 1 115 ? 17.663 13.637 -19.118 1.00 66.75 115 GLY A N 1
ATOM 865 C CA . GLY A 1 115 ? 17.273 13.761 -20.523 1.00 66.75 115 GLY A CA 1
ATOM 866 C C . GLY A 1 115 ? 17.791 15.011 -21.242 1.00 66.75 115 GLY A C 1
ATOM 867 O O . GLY A 1 115 ? 17.548 15.128 -22.445 1.00 66.75 115 GLY A O 1
ATOM 868 N N . TRP A 1 116 ? 18.459 15.918 -20.522 1.00 64.19 116 TRP A N 1
ATOM 869 C CA . TRP A 1 116 ? 19.004 17.182 -21.027 1.00 64.19 116 TRP A CA 1
ATOM 870 C C . TRP A 1 116 ? 20.383 17.006 -21.679 1.00 64.19 116 TRP A C 1
ATOM 872 O O . TRP A 1 116 ? 20.737 17.802 -22.542 1.00 64.19 116 TRP A O 1
ATOM 882 N N . GLU A 1 117 ? 21.125 15.955 -21.313 1.00 75.38 117 GLU A N 1
ATOM 883 C CA . GLU A 1 117 ? 22.509 15.727 -21.754 1.00 75.38 117 GLU A CA 1
ATOM 884 C C . GLU A 1 117 ? 22.629 14.475 -22.644 1.00 75.38 117 GLU A C 1
ATOM 886 O O . GLU A 1 117 ? 22.985 14.584 -23.815 1.00 75.38 117 GLU A O 1
ATOM 891 N N . ASP A 1 118 ? 22.214 13.297 -22.153 1.00 83.38 118 ASP A N 1
ATOM 892 C CA . ASP A 1 118 ? 22.106 12.065 -22.952 1.00 83.38 118 ASP A CA 1
ATOM 893 C C . ASP A 1 118 ? 20.802 11.319 -22.639 1.00 83.38 118 ASP A C 1
ATOM 895 O O . ASP A 1 118 ? 20.618 10.653 -21.613 1.00 83.38 118 ASP A O 1
ATOM 899 N N . ARG A 1 119 ? 19.881 11.376 -23.603 1.00 81.44 119 ARG A N 1
ATOM 900 C CA . ARG A 1 119 ? 18.551 10.773 -23.500 1.00 81.44 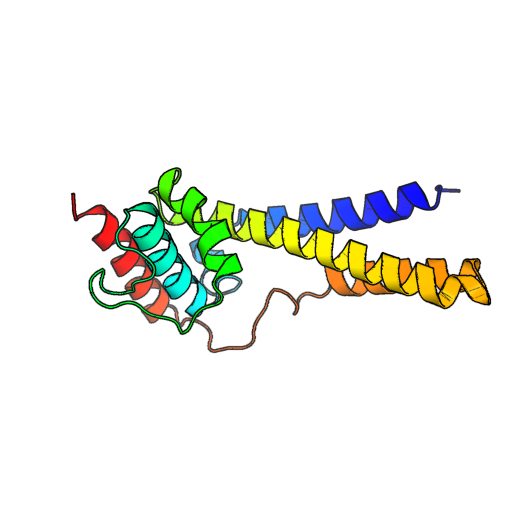119 ARG A CA 1
ATOM 901 C C . ARG A 1 119 ? 18.586 9.240 -23.416 1.00 81.44 119 ARG A C 1
ATOM 903 O O . ARG A 1 119 ? 17.631 8.652 -22.913 1.00 81.44 119 ARG A O 1
ATOM 910 N N . SER A 1 120 ? 19.638 8.574 -23.892 1.00 82.38 120 SER A N 1
ATOM 911 C CA . SER A 1 120 ? 19.791 7.116 -23.829 1.00 82.38 120 SER A CA 1
ATOM 912 C C . SER A 1 120 ? 20.287 6.650 -22.456 1.00 82.38 120 SER A C 1
ATOM 914 O O . SER A 1 120 ? 19.724 5.708 -21.888 1.00 82.38 120 SER A O 1
ATOM 916 N N . LEU A 1 121 ? 21.265 7.358 -21.883 1.00 83.94 121 LEU A N 1
ATOM 917 C CA . LEU A 1 121 ? 21.794 7.104 -20.545 1.00 83.94 121 LEU A CA 1
ATOM 918 C C . LEU A 1 121 ? 20.733 7.378 -19.473 1.00 83.94 121 LEU A C 1
ATOM 920 O O . LEU A 1 121 ? 20.485 6.523 -18.621 1.00 83.94 121 LEU A O 1
ATOM 924 N N . ALA A 1 122 ? 20.024 8.506 -19.580 1.00 84.19 122 ALA A N 1
ATOM 925 C CA . ALA A 1 122 ? 18.948 8.879 -18.660 1.00 84.19 122 ALA A CA 1
ATOM 926 C C . ALA A 1 122 ? 17.849 7.812 -18.570 1.00 84.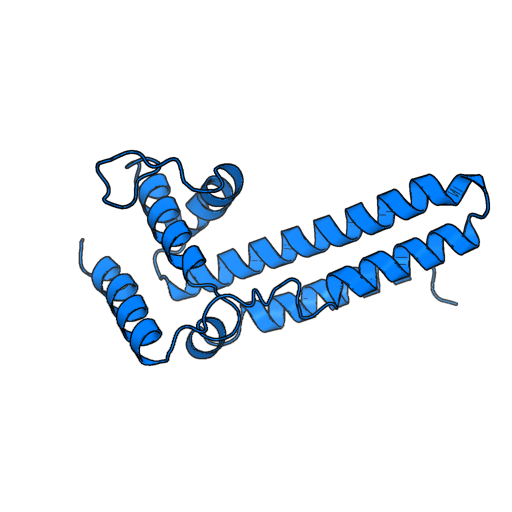19 122 ALA A C 1
ATOM 928 O O . ALA A 1 122 ? 17.365 7.482 -17.486 1.00 84.19 122 ALA A O 1
ATOM 929 N N . ARG A 1 123 ? 17.478 7.216 -19.709 1.00 82.94 123 ARG A N 1
ATOM 930 C CA . ARG A 1 123 ? 16.472 6.145 -19.773 1.00 82.94 123 ARG A CA 1
ATOM 931 C C . ARG A 1 123 ? 16.942 4.872 -19.081 1.00 82.94 123 ARG A C 1
ATOM 933 O O . ARG A 1 123 ? 16.183 4.286 -18.314 1.00 82.94 123 ARG A O 1
ATOM 940 N N . ARG A 1 124 ? 18.190 4.458 -19.322 1.00 86.56 124 ARG A N 1
ATOM 941 C CA . ARG A 1 124 ? 18.784 3.285 -18.660 1.00 86.56 124 ARG A CA 1
ATOM 942 C C . ARG A 1 124 ? 18.872 3.494 -17.149 1.00 86.56 124 ARG A C 1
ATOM 944 O O . ARG A 1 124 ? 18.500 2.596 -16.403 1.00 86.56 124 ARG A O 1
ATOM 951 N N . ALA A 1 125 ? 19.283 4.684 -16.710 1.00 87.31 125 ALA A N 1
ATOM 952 C CA . ALA A 1 125 ? 19.334 5.050 -15.296 1.00 87.31 125 ALA A CA 1
ATOM 953 C C . ALA A 1 125 ? 17.940 5.041 -14.644 1.00 87.31 125 ALA A C 1
ATOM 955 O O . ALA A 1 125 ? 17.772 4.477 -13.569 1.00 87.31 125 ALA A O 1
ATOM 956 N N . SER A 1 126 ? 16.923 5.579 -15.324 1.00 86.94 126 SER A N 1
ATOM 957 C CA . SER A 1 126 ? 15.529 5.570 -14.850 1.00 86.94 126 SER A CA 1
ATOM 958 C C . SER A 1 126 ? 14.998 4.151 -14.636 1.00 86.94 126 SER A C 1
ATOM 960 O O . SER A 1 126 ? 14.420 3.845 -13.594 1.00 86.94 126 SER A O 1
ATOM 962 N N . LEU A 1 127 ? 15.232 3.270 -15.617 1.00 86.81 127 LEU A N 1
ATOM 963 C CA . LEU A 1 127 ? 14.872 1.854 -15.536 1.00 86.81 127 LEU A CA 1
ATOM 964 C C . LEU A 1 127 ? 15.606 1.150 -14.394 1.00 86.81 127 LEU A C 1
ATOM 966 O O . LEU A 1 127 ? 14.992 0.371 -13.669 1.00 86.81 127 LEU A O 1
ATOM 970 N N . ALA A 1 128 ? 16.899 1.434 -14.226 1.00 88.75 128 ALA A N 1
ATOM 971 C CA . ALA A 1 128 ? 17.705 0.861 -13.158 1.00 88.75 128 ALA A CA 1
ATOM 972 C C . ALA A 1 128 ? 17.200 1.300 -11.780 1.00 88.75 128 ALA A C 1
ATOM 974 O O . ALA A 1 128 ? 17.000 0.450 -10.924 1.00 88.75 128 ALA A O 1
ATOM 975 N N . VAL A 1 129 ? 16.921 2.590 -11.574 1.00 89.50 129 VAL A N 1
ATOM 976 C CA . VAL A 1 129 ? 16.382 3.111 -10.306 1.00 89.50 129 VAL A CA 1
ATOM 977 C C . VAL A 1 129 ? 15.023 2.497 -9.988 1.00 89.50 129 VAL A C 1
ATOM 979 O O . VAL A 1 129 ? 14.815 2.030 -8.870 1.00 89.50 129 VAL A O 1
ATOM 982 N N . MET A 1 130 ? 14.120 2.426 -10.969 1.00 89.38 130 MET A N 1
ATOM 983 C CA . MET A 1 130 ? 12.811 1.805 -10.773 1.00 89.38 130 MET A CA 1
ATOM 984 C C . MET A 1 130 ? 12.941 0.314 -10.438 1.00 89.38 130 MET A C 1
ATOM 986 O O . MET A 1 130 ? 12.308 -0.154 -9.496 1.00 89.38 130 MET A O 1
ATOM 990 N N . ALA A 1 131 ? 13.775 -0.436 -11.163 1.00 88.25 131 ALA A N 1
ATOM 991 C CA . ALA A 1 131 ? 14.001 -1.851 -10.881 1.00 88.25 131 ALA A CA 1
ATOM 992 C C . ALA A 1 131 ? 14.657 -2.058 -9.507 1.00 88.25 131 ALA A C 1
ATOM 994 O O . ALA A 1 131 ? 14.213 -2.908 -8.743 1.00 88.25 131 ALA A O 1
ATOM 995 N N . LEU A 1 132 ? 15.664 -1.255 -9.160 1.00 88.88 132 LEU A N 1
ATOM 996 C CA . LEU A 1 132 ? 16.307 -1.313 -7.851 1.00 88.88 132 LEU A CA 1
ATOM 997 C C . LEU A 1 132 ? 15.304 -1.028 -6.739 1.00 88.88 132 LEU A C 1
ATOM 999 O O . LEU A 1 132 ? 15.294 -1.759 -5.765 1.00 88.88 132 LEU A O 1
ATOM 1003 N N . TYR A 1 133 ? 14.428 -0.036 -6.884 1.00 88.38 133 TYR A N 1
ATOM 1004 C CA . TYR A 1 133 ? 13.389 0.237 -5.894 1.00 88.38 133 TYR A CA 1
ATOM 1005 C C . TYR A 1 133 ? 12.374 -0.915 -5.805 1.00 88.38 133 TYR A C 1
ATOM 1007 O O . TYR A 1 133 ? 12.150 -1.481 -4.738 1.00 88.38 133 TYR A O 1
ATOM 1015 N N . LEU A 1 134 ? 11.792 -1.336 -6.931 1.00 86.69 134 LEU A N 1
ATOM 1016 C CA . LEU A 1 134 ? 10.744 -2.357 -6.917 1.00 86.69 134 LEU A CA 1
ATOM 1017 C C . LEU A 1 134 ? 11.264 -3.728 -6.481 1.00 86.69 134 LEU A C 1
ATOM 1019 O O . LEU A 1 134 ? 10.544 -4.452 -5.804 1.00 86.69 134 LEU A O 1
ATOM 1023 N N . PHE A 1 135 ? 12.496 -4.098 -6.802 1.00 86.56 135 PHE A N 1
ATOM 1024 C CA . PHE A 1 135 ? 13.035 -5.409 -6.438 1.00 86.56 135 PHE A CA 1
ATOM 1025 C C . PHE A 1 135 ? 13.943 -5.377 -5.207 1.00 86.56 135 PHE A C 1
ATOM 1027 O O . PHE A 1 135 ? 14.535 -6.402 -4.878 1.00 86.56 135 PHE A O 1
ATOM 1034 N N . ASN A 1 136 ? 14.050 -4.246 -4.499 1.00 84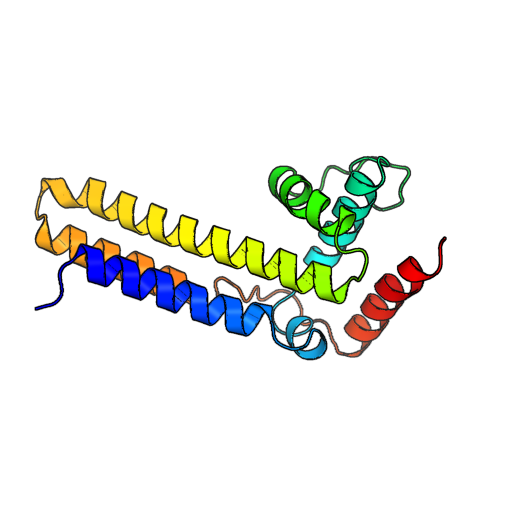.12 136 ASN A N 1
ATOM 1035 C CA . ASN A 1 136 ? 14.783 -4.202 -3.239 1.00 84.12 136 ASN A CA 1
ATOM 1036 C C . ASN A 1 136 ? 13.973 -4.908 -2.138 1.00 84.12 136 ASN A C 1
ATOM 1038 O O . ASN A 1 136 ? 12.937 -4.386 -1.715 1.00 84.12 136 ASN A O 1
ATOM 1042 N N . PRO A 1 137 ? 14.455 -6.051 -1.614 1.00 71.25 137 PRO A N 1
ATOM 1043 C CA . PRO A 1 137 ? 13.735 -6.811 -0.595 1.00 71.25 137 PRO A CA 1
ATOM 1044 C C . PRO A 1 137 ? 13.608 -6.050 0.731 1.00 71.25 137 PRO A C 1
ATOM 1046 O O . PRO A 1 137 ? 12.733 -6.358 1.530 1.00 71.25 137 PRO A O 1
ATOM 1049 N N . ARG A 1 138 ? 14.446 -5.031 0.965 1.00 68.44 138 ARG A N 1
ATOM 1050 C CA . ARG A 1 138 ? 14.462 -4.255 2.212 1.00 68.44 138 ARG A CA 1
ATOM 1051 C C . ARG A 1 138 ? 13.387 -3.177 2.285 1.00 68.44 138 ARG A C 1
ATOM 1053 O O . ARG A 1 138 ? 13.096 -2.712 3.376 1.00 68.44 138 ARG A O 1
ATOM 1060 N N . ILE A 1 139 ? 12.792 -2.774 1.162 1.00 60.66 139 ILE A N 1
ATOM 1061 C CA . ILE A 1 139 ? 11.803 -1.678 1.150 1.00 60.66 139 ILE A CA 1
ATOM 1062 C C . ILE A 1 139 ? 10.487 -2.092 1.831 1.00 60.66 139 ILE A C 1
ATOM 1064 O O . ILE A 1 139 ? 9.791 -1.237 2.364 1.00 60.66 139 ILE A O 1
ATOM 1068 N N . GLY A 1 140 ? 10.209 -3.399 1.915 1.00 53.78 140 GLY A N 1
ATOM 1069 C CA . GLY A 1 140 ? 9.103 -3.959 2.703 1.00 53.78 140 GLY A CA 1
ATOM 1070 C C . GLY A 1 140 ? 9.525 -4.689 3.984 1.00 53.78 140 GLY A C 1
ATOM 1071 O O . GLY A 1 140 ? 8.665 -5.176 4.705 1.00 53.78 140 GLY A O 1
ATOM 1072 N N . GLN A 1 141 ? 10.828 -4.791 4.270 1.00 58.66 141 GLN A N 1
ATOM 1073 C CA . GLN A 1 141 ? 11.358 -5.476 5.453 1.00 58.66 141 GLN A CA 1
ATOM 1074 C C . GLN A 1 141 ? 12.000 -4.440 6.372 1.00 58.66 141 GLN A C 1
ATOM 1076 O O . GLN A 1 141 ? 13.206 -4.191 6.309 1.00 58.66 141 GLN A O 1
ATOM 1081 N N . TRP A 1 142 ? 11.191 -3.805 7.216 1.00 53.91 142 TRP A N 1
ATOM 1082 C CA . TRP A 1 142 ? 11.736 -2.987 8.292 1.00 53.91 142 TRP A CA 1
ATOM 1083 C C . TRP A 1 142 ? 12.397 -3.897 9.331 1.00 53.91 142 TRP A C 1
ATOM 1085 O O . TRP A 1 142 ? 11.757 -4.761 9.924 1.00 53.91 142 TRP A O 1
ATOM 1095 N N . ILE A 1 143 ? 13.703 -3.706 9.533 1.00 43.47 143 ILE A N 1
ATOM 1096 C CA . ILE A 1 143 ? 14.480 -4.295 10.629 1.00 43.47 143 ILE A CA 1
ATOM 1097 C C . ILE A 1 143 ? 14.087 -3.533 11.902 1.00 43.47 143 ILE A C 1
ATOM 1099 O O . ILE A 1 143 ? 14.769 -2.607 12.329 1.00 43.47 143 ILE A O 1
ATOM 1103 N N . GLY A 1 144 ? 12.936 -3.881 12.461 1.00 44.31 144 GLY A N 1
ATOM 1104 C CA . GLY A 1 144 ? 12.470 -3.467 13.778 1.00 44.31 144 GLY A CA 1
ATOM 1105 C C . GLY A 1 144 ? 11.831 -4.693 14.406 1.00 44.31 144 GLY A C 1
ATOM 1106 O O . GLY A 1 144 ? 10.955 -5.264 13.772 1.00 44.31 144 GLY A O 1
ATOM 1107 N N . ASN A 1 145 ? 12.392 -5.136 15.537 1.00 47.00 145 ASN A N 1
ATOM 1108 C CA . ASN A 1 145 ? 12.060 -6.313 16.352 1.00 47.00 145 ASN A CA 1
ATOM 1109 C C . ASN A 1 145 ? 11.068 -7.297 15.719 1.00 47.00 145 ASN A C 1
ATOM 1111 O O . ASN A 1 145 ? 9.878 -7.021 15.632 1.00 47.00 145 ASN A O 1
ATOM 1115 N N . ARG A 1 146 ? 11.576 -8.466 15.305 1.00 54.66 146 ARG A N 1
ATOM 1116 C CA . ARG A 1 146 ? 10.718 -9.594 14.928 1.00 54.66 146 ARG A CA 1
ATOM 1117 C C . ARG A 1 146 ? 9.673 -9.778 16.020 1.00 54.66 146 ARG A C 1
ATOM 1119 O O . ARG A 1 146 ? 10.037 -9.858 17.189 1.00 54.66 146 ARG A O 1
ATOM 1126 N N . VAL A 1 147 ? 8.414 -9.844 15.613 1.00 54.72 147 VAL A N 1
ATOM 1127 C CA . VAL A 1 147 ? 7.341 -10.316 16.477 1.00 54.72 147 VAL A CA 1
ATOM 1128 C C . VAL A 1 147 ? 7.694 -11.759 16.802 1.00 54.72 147 VAL A C 1
ATOM 1130 O O . VAL A 1 147 ? 7.630 -12.617 15.919 1.00 54.72 147 VAL A O 1
ATOM 1133 N N . ASP A 1 148 ? 8.168 -12.010 18.019 1.00 57.50 148 ASP A N 1
ATOM 1134 C CA . ASP A 1 148 ? 8.378 -13.377 18.479 1.00 57.50 148 ASP A CA 1
ATOM 1135 C C . ASP A 1 148 ? 7.021 -14.105 18.440 1.00 57.50 148 ASP A C 1
ATOM 1137 O O . ASP A 1 148 ? 5.961 -13.482 18.575 1.00 57.50 148 ASP A O 1
ATOM 1141 N N . ASP A 1 149 ? 7.027 -15.423 18.221 1.00 56.03 149 ASP A N 1
ATOM 1142 C CA . ASP A 1 149 ? 5.795 -16.210 18.021 1.00 56.03 149 ASP A CA 1
ATOM 1143 C C . ASP A 1 149 ? 4.759 -15.993 19.150 1.00 56.03 149 ASP A C 1
ATOM 1145 O O . ASP A 1 149 ? 3.547 -16.015 18.912 1.00 56.03 149 ASP A O 1
ATOM 1149 N N . ASP A 1 150 ? 5.227 -15.692 20.365 1.00 55.38 150 ASP A N 1
ATOM 1150 C CA . ASP A 1 150 ? 4.406 -15.382 21.540 1.00 55.38 150 ASP A CA 1
ATOM 1151 C C . ASP A 1 150 ? 3.623 -14.058 21.418 1.00 55.38 150 ASP A C 1
ATOM 1153 O O . ASP A 1 150 ? 2.475 -13.954 21.874 1.00 55.38 150 ASP A O 1
ATOM 1157 N N . ASP A 1 151 ? 4.199 -13.046 20.769 1.00 56.44 151 ASP A N 1
ATOM 1158 C CA . ASP A 1 151 ? 3.550 -11.751 20.558 1.00 56.44 151 ASP A CA 1
ATOM 1159 C C . ASP A 1 151 ? 2.556 -11.810 19.391 1.00 56.44 151 ASP A C 1
ATOM 1161 O O . ASP A 1 151 ? 1.466 -11.234 19.476 1.00 56.44 151 ASP A O 1
ATOM 1165 N N . ALA A 1 152 ? 2.836 -12.617 18.362 1.00 51.78 152 ALA A N 1
ATOM 1166 C CA . ALA A 1 152 ? 1.909 -12.861 17.256 1.00 51.78 152 ALA A CA 1
ATOM 1167 C C . ALA A 1 152 ? 0.597 -13.514 17.740 1.00 51.78 152 ALA A C 1
ATOM 1169 O O . ALA A 1 152 ? -0.497 -13.140 17.300 1.00 51.78 152 ALA A O 1
ATOM 1170 N N . VAL A 1 153 ? 0.680 -14.443 18.703 1.00 56.31 153 VAL A N 1
ATOM 1171 C CA . VAL A 1 153 ? -0.490 -15.071 19.343 1.00 56.31 153 VAL A CA 1
ATOM 1172 C C . VAL A 1 153 ? -1.297 -14.056 20.161 1.00 56.31 153 VAL A C 1
ATOM 1174 O O . VAL A 1 153 ? -2.529 -14.034 20.066 1.00 56.31 153 VAL A O 1
ATOM 1177 N N . ARG A 1 154 ? -0.639 -13.165 20.917 1.00 58.28 154 ARG A N 1
ATOM 1178 C CA . ARG A 1 154 ? -1.319 -12.083 21.658 1.00 58.28 154 ARG A CA 1
ATOM 1179 C C . ARG A 1 154 ? -2.018 -11.089 20.738 1.00 58.28 154 ARG A C 1
ATOM 1181 O O . ARG A 1 154 ? -3.144 -10.678 21.026 1.00 58.28 154 ARG A O 1
ATOM 1188 N N . VAL A 1 155 ? -1.375 -10.708 19.638 1.00 54.25 155 VAL A N 1
ATOM 1189 C CA . VAL A 1 155 ? -1.934 -9.778 18.651 1.00 54.25 155 VAL A CA 1
ATOM 1190 C C . VAL A 1 155 ? -3.137 -10.398 17.939 1.00 54.25 155 VAL A C 1
ATOM 1192 O O . VAL A 1 155 ? -4.182 -9.752 17.841 1.00 54.25 155 VAL A O 1
ATOM 1195 N N . ARG A 1 156 ? -3.057 -11.677 17.545 1.00 54.75 156 ARG A N 1
ATOM 1196 C CA . ARG A 1 156 ? -4.209 -12.418 17.008 1.00 54.75 156 ARG A CA 1
ATOM 1197 C C . ARG A 1 156 ? -5.355 -12.493 18.016 1.00 54.75 156 ARG A C 1
ATOM 1199 O O . ARG A 1 156 ? -6.507 -12.325 17.635 1.00 54.75 156 ARG A O 1
ATOM 1206 N N . GLY A 1 157 ? -5.041 -12.676 19.300 1.00 56.22 157 GLY A N 1
ATOM 1207 C CA . GLY A 1 157 ? -6.017 -12.618 20.388 1.00 56.22 157 GLY A CA 1
ATOM 1208 C C . GLY A 1 157 ? -6.723 -11.264 20.491 1.00 56.22 157 GLY A C 1
ATOM 1209 O O . GLY A 1 157 ? -7.922 -11.232 20.731 1.00 56.22 157 GLY A O 1
ATOM 1210 N N . ARG A 1 158 ? -6.027 -10.145 20.248 1.00 53.88 158 ARG A N 1
ATOM 1211 C CA . ARG A 1 158 ? -6.637 -8.801 20.220 1.00 53.88 158 ARG A CA 1
ATOM 1212 C C . ARG A 1 158 ? -7.494 -8.557 18.979 1.00 53.88 158 ARG A C 1
ATOM 1214 O O . ARG A 1 158 ? -8.539 -7.926 19.097 1.00 53.88 158 ARG A O 1
ATOM 1221 N N . LEU A 1 159 ? -7.083 -9.071 17.820 1.00 53.00 159 LEU A N 1
ATOM 1222 C CA . LEU A 1 159 ? -7.885 -9.003 16.595 1.00 53.00 159 LEU A CA 1
ATOM 1223 C C . LEU A 1 159 ? -9.149 -9.868 16.704 1.00 53.00 159 LEU A C 1
ATOM 1225 O O . LEU A 1 159 ? -10.228 -9.375 16.407 1.00 53.00 159 LEU A O 1
ATOM 1229 N N . GLY A 1 160 ? -9.033 -11.096 17.222 1.00 45.59 160 GLY A N 1
ATOM 1230 C CA . GLY A 1 160 ? -10.172 -11.991 17.452 1.00 45.59 160 GLY A CA 1
ATOM 1231 C C . GLY A 1 160 ? -11.068 -11.579 18.628 1.00 45.59 160 GLY A C 1
ATOM 1232 O O . GLY A 1 160 ? -12.273 -11.792 18.583 1.00 45.59 160 GLY A O 1
ATOM 1233 N N . ALA A 1 161 ? -10.531 -10.936 19.670 1.00 45.38 161 ALA A N 1
ATOM 1234 C CA . ALA A 1 161 ? -11.348 -10.364 20.747 1.00 45.38 161 ALA A CA 1
ATOM 1235 C C . ALA A 1 161 ? -12.153 -9.138 20.281 1.00 45.38 161 ALA A C 1
ATOM 1237 O O . ALA A 1 161 ? -13.228 -8.875 20.815 1.00 45.38 161 ALA A O 1
ATOM 1238 N N . ALA A 1 162 ? -11.675 -8.417 19.262 1.00 43.69 162 ALA A N 1
ATOM 1239 C CA . ALA A 1 162 ? -12.422 -7.333 18.625 1.00 43.69 162 ALA A CA 1
ATOM 1240 C C . ALA A 1 162 ? -13.563 -7.829 17.713 1.00 43.69 162 ALA A C 1
ATOM 1242 O O . ALA A 1 162 ? -14.405 -7.023 17.325 1.00 43.69 162 ALA A O 1
ATOM 1243 N N . ASP A 1 163 ? -13.621 -9.130 17.408 1.00 45.00 163 ASP A N 1
ATOM 1244 C CA . ASP A 1 163 ? -14.750 -9.766 16.714 1.00 45.00 163 ASP A CA 1
ATOM 1245 C C . ASP A 1 163 ? -15.878 -10.171 17.693 1.00 45.00 163 ASP A C 1
ATOM 1247 O O . ASP A 1 163 ? -16.967 -10.547 17.265 1.00 45.00 163 ASP A O 1
ATOM 1251 N N . GLY A 1 164 ? -15.633 -10.079 19.010 1.00 33.62 164 GLY A N 1
ATOM 1252 C CA . GLY A 1 164 ? -16.563 -10.459 20.082 1.00 33.62 164 GLY A CA 1
ATOM 1253 C C . GLY A 1 164 ? -17.247 -9.296 20.812 1.00 33.62 164 GLY A C 1
ATOM 1254 O O . GLY A 1 164 ? -17.939 -9.537 21.798 1.00 33.62 164 GLY A O 1
ATOM 1255 N N . VAL A 1 165 ? -17.058 -8.052 20.364 1.00 35.97 165 VAL A N 1
ATOM 1256 C CA . VAL A 1 165 ? -17.749 -6.870 20.910 1.00 35.97 165 VAL A CA 1
ATOM 1257 C C . VAL A 1 165 ? -18.720 -6.349 19.852 1.00 35.97 165 VAL A C 1
ATOM 1259 O O . VAL A 1 165 ? -18.454 -5.363 19.166 1.00 35.97 165 VAL A O 1
ATOM 1262 N N . ALA A 1 166 ? -19.819 -7.082 19.692 1.00 34.94 166 ALA A N 1
ATOM 1263 C CA . ALA A 1 166 ? -21.046 -6.622 19.052 1.00 34.94 166 ALA A CA 1
ATOM 1264 C C . ALA A 1 166 ? -22.119 -6.438 20.130 1.00 34.94 166 ALA A C 1
ATOM 1266 O O . ALA A 1 166 ? -22.145 -7.272 21.067 1.00 34.94 166 ALA A O 1
#

Foldseek 3Di:
DDDLVRLLVVLLVVLLVVLLVLLPPFVLVCQQFFDDPCVLQLVQQLLLVLVVLHRDNVSPDHDDPDDVVLSPVLSVLCNVCVQPRSSSSVSSNVVSVVQSVVLLVQLVVQCVVVCVPDNVVSSVVSSVSSNCSSPVSVVRGPPDDGCDPVNVVVSVVVSVVVVVPD

Sequence (166 aa):
MIDERRKWGVIIAAGLAVRLIIAWLPVTTLIPHTLPDDAFIYFVIARNIAAGLGATFDGVKPTNGFHPLWALLIAPIFRFAPNGDLAAHLVLTLGAVCDVVAGWLGGSVVGWFGGWEDRSLARRASLAVMALYLFNPRIGQWIGNRVDDDDAVRVRGRLGAADGVA

pLDDT: mean 81.81, std 15.86, range [33.62, 96.19]

=== Feature glossary ===
A reading guide for the features in this record.

Start from the sequence.

  · This is the polypeptide sequence — one letter per residue, N-terminus first. Length ranges from a few dozen residues for small domains to over a thousand for large multi-domain proteins.

Fold it, and you get atomic coordinates and the backbone conformation that goes with them.

  · Structure coordinates are given as an mmCIF _atom_site loop: one row per atom with element, residue name, chain id, sequence number, and x/y/z position in Å. Only the four main-chain atoms per residue are included here; side chains are omitted to keep the record compact.

  · Backbone dihedral angles. Every residue except chain termini has a φ (preceding-C → N → Cα → C) and a ψ (N → Cα → C → next-N). They are reported in degrees following the IUPAC sign convention. Secondary structure is essentially a statement about which (φ, ψ) basin each residue occupies.

  · The SS8 string is DSSP's per-residue secondary-structure call. α-helix (H) means an i→i+4 H-bond ladder; β-strand (E) means the residue participates in a β-sheet; 3₁₀ (G) and π (I) are tighter and wider helices; T/S are turns/bends; '-' is loop.

  · SS3 is a coarse helix/strand/coil call (letters a/b/c) made by the P-SEA algorithm from inter-Cα distances and dihedrals. It is less detailed than DSSP but needs only Cα positions.

Summarize the fold with a handful of shape descriptors and a per-residue structural alphabet.

  · Radius of gyration (Rg) is the root-mean-square distance of Cα atoms from their centroid — a single number for overall size and compactness. A globular domain of N residues has Rg ≈ 2.2·N^0.38 Å; an extended or disordered chain has a much larger Rg. The Cα contact count is the number of residue pairs whose Cα atoms are within 8 Å and are more than four positions apart in sequence — a standard proxy for tertiary packing density. The bounding box is the smallest axis-aligned box enclosing all Cα atoms.

  · The Foldseek 3Di string encodes local tertiary geometry as a 20-letter alphabet — one character per residue — derived from the relative positions of nearby Cα atoms. Unlike the amino-acid sequence, 3Di is a direct function of the 3D structure, so two proteins with the same fold have similar 3Di strings even at low sequence identity.

  · Solvent-accessible surface area (SASA) is the area in Å² traced out by the centre of a 1.4 Å probe sphere (a water molecule) rolled over the protein's van der Waals surface (Shrake–Rupley / Lee–Richards construction). Buried residues have near-zero SASA; fully exposed residues can exceed 200 Å². The total SASA scales roughly with the number of surface residues.

Ask how reliable the model is.

  · pLDDT (predicted Local Distance Difference Test) is AlphaFold's per-residue confidence score, ranging from 0 to 100. Values above 90 indicate high confidence (typically well-packed cores); 70–90 is confident; 50–70 low confidence; below 50 usually means the region is disordered or the prediction is unreliable there. AlphaFold stores pLDDT in the mmCIF B-factor column.

  · B-factor (Debye–Waller factor) reflects atomic displacement in the crystal lattice. It is an experimental observable (units Å²), not a prediction; low values mean the atom is pinned down, high values mean it moves or is heterogeneous across the crystal.

  · Predicted Aligned Error (PAE) is an AlphaFold confidence matrix: entry (i, j) is the expected error in the position of residue j, in ångströms, when the prediction is superimposed on the true structure at residue i. Low PAE within a block of residues means that block is internally rigid and well-predicted; high PAE between two blocks means their relative placement is uncertain even if each block individually is confident.

Place it in context: what it resembles, what it is annotated as, and how it looks.

  · Nearest PDB neighbors are the top structural matches found by Foldseek when searching this structure against the entire Protein Data Bank. Each hit reports a TM-score (0 to 1; >0.5 almost always implies the same fold) and an E-value. These are *structural* homologs — they may share no detectable sequence similarity.

  · Functional annotations link the protein to curated databases. InterPro entries identify conserved domains and families by matching the sequence against member-database signatures (Pfam, PROSITE, CDD, …). Gene Ontology (GO) terms describe molecular function, biological process, and cellular component in a controlled vocabulary. CATH places the structure in a hierarchical fold classification (Class/Architecture/Topology/Homologous-superfamily). The organism is the source species.

  · Three diagnostic plots accompany the record. The Cα contact map visualizes the tertiary structure as a 2D adjacency matrix (8 Å cutoff, sequence-local contacts suppressed). The Ramachandran plot shows the distribution of backbone (φ, ψ) torsions, with points in the α and β basins reflecting secondary structure content. The PAE plot shows AlphaFold's inter-residue confidence as a color matrix.

  · Six rendered views show the 3D structure from the faces of a cube — i.e. along ±x, ±y, ±z. Rendering representation is drawn randomly per protein from cartoon (secondary-structure ribbons), sticks (backbone bonds), or molecular surface; coloring is either N→C rainbow (blue at the N-terminus through red at the C-terminus) or one color per chain.